Protein AF-A0A4P7UAC8-F1 (afdb_monomer_lite)

Structure (mmCIF, N/CA/C/O backbone):
data_AF-A0A4P7UAC8-F1
#
_entry.id   AF-A0A4P7UAC8-F1
#
loop_
_atom_site.group_PDB
_atom_site.id
_atom_site.type_symbol
_atom_site.label_atom_id
_atom_site.label_alt_id
_atom_site.label_comp_id
_atom_site.label_asym_id
_atom_site.label_entity_id
_atom_site.label_seq_id
_atom_site.pdbx_PDB_ins_code
_atom_site.Cartn_x
_atom_site.Cartn_y
_atom_site.Cartn_z
_atom_site.occupancy
_atom_site.B_iso_or_equiv
_atom_site.auth_seq_id
_atom_site.auth_comp_id
_atom_site.auth_asym_id
_atom_site.auth_atom_id
_atom_site.pdbx_PDB_model_num
ATOM 1 N N . MET A 1 1 ? 14.203 15.095 2.034 1.00 81.62 1 MET A N 1
ATOM 2 C CA . MET A 1 1 ? 14.107 13.708 1.532 1.00 81.62 1 MET A CA 1
ATOM 3 C C . MET A 1 1 ? 13.025 13.736 0.437 1.00 81.62 1 MET A C 1
ATOM 5 O O . MET A 1 1 ? 12.555 14.828 0.140 1.00 81.62 1 MET A O 1
ATOM 9 N N . HIS A 1 2 ? 12.705 12.662 -0.297 1.00 95.62 2 HIS A N 1
ATOM 10 C CA . HIS A 1 2 ? 11.576 12.739 -1.249 1.00 95.62 2 HIS A CA 1
ATOM 11 C C . HIS A 1 2 ? 10.251 12.644 -0.466 1.00 95.62 2 HIS A C 1
ATOM 13 O O . HIS A 1 2 ? 10.168 11.759 0.387 1.00 95.62 2 HIS A O 1
ATOM 19 N N . PRO A 1 3 ? 9.207 13.450 -0.757 1.00 97.12 3 PRO A N 1
ATOM 20 C CA . PRO A 1 3 ? 7.971 13.468 0.040 1.00 97.12 3 PRO A CA 1
ATOM 21 C C . PRO A 1 3 ? 7.283 12.103 0.205 1.00 97.12 3 PRO A C 1
ATOM 23 O O . PRO A 1 3 ? 6.684 11.822 1.235 1.00 97.12 3 PRO A O 1
ATOM 26 N N . VAL A 1 4 ? 7.393 11.217 -0.792 1.00 96.38 4 VAL A N 1
ATOM 27 C CA . VAL A 1 4 ? 6.855 9.842 -0.707 1.00 96.38 4 VAL A CA 1
ATOM 28 C C . VAL A 1 4 ? 7.550 9.015 0.380 1.00 96.38 4 VAL A C 1
ATOM 30 O O . VAL A 1 4 ? 6.891 8.239 1.065 1.00 96.38 4 VAL A O 1
ATOM 33 N N . ASN A 1 5 ? 8.861 9.193 0.556 1.00 96.88 5 ASN A N 1
ATOM 34 C CA . ASN A 1 5 ? 9.620 8.482 1.584 1.00 96.88 5 ASN A CA 1
ATOM 35 C C . ASN A 1 5 ? 9.336 9.076 2.967 1.00 96.88 5 ASN A C 1
ATOM 37 O O . ASN A 1 5 ? 9.157 8.320 3.913 1.00 96.88 5 ASN A O 1
ATOM 41 N N . GLU A 1 6 ? 9.212 10.406 3.058 1.00 97.31 6 GLU A N 1
ATOM 42 C CA . GLU A 1 6 ? 8.856 11.106 4.302 1.00 97.31 6 GLU A CA 1
ATOM 43 C C . GLU A 1 6 ? 7.505 10.604 4.843 1.00 97.31 6 GLU A C 1
ATOM 45 O O . GLU A 1 6 ? 7.420 10.178 5.992 1.00 97.31 6 GLU A O 1
ATOM 50 N N . VAL A 1 7 ? 6.476 10.513 3.990 1.00 96.44 7 VAL A N 1
ATOM 51 C CA . VAL A 1 7 ? 5.165 9.964 4.387 1.00 96.44 7 VAL A CA 1
ATOM 52 C C . VAL A 1 7 ? 5.260 8.495 4.819 1.00 96.44 7 VAL A C 1
ATOM 54 O O . VAL A 1 7 ? 4.637 8.104 5.804 1.00 96.44 7 VAL A O 1
ATOM 57 N N . ALA A 1 8 ? 6.034 7.662 4.115 1.00 95.81 8 ALA A N 1
ATOM 58 C CA . ALA A 1 8 ? 6.197 6.255 4.490 1.00 95.81 8 ALA A CA 1
ATOM 59 C C . ALA A 1 8 ? 6.878 6.094 5.864 1.00 95.81 8 ALA A C 1
ATOM 61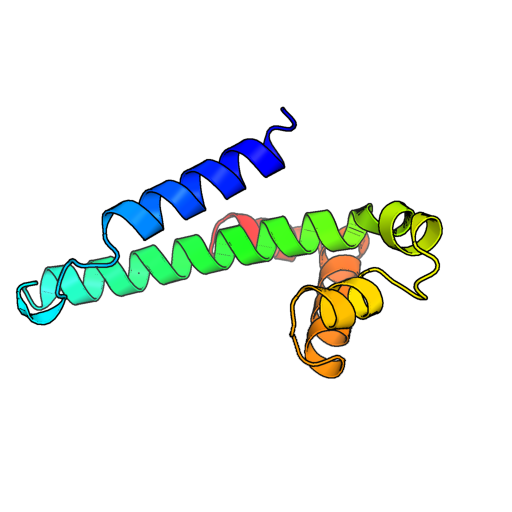 O O . ALA A 1 8 ? 6.472 5.247 6.667 1.00 95.81 8 ALA A O 1
ATOM 62 N N . GLU A 1 9 ? 7.880 6.926 6.154 1.00 96.75 9 GLU A N 1
ATOM 63 C CA . GLU A 1 9 ? 8.552 6.969 7.454 1.00 96.75 9 GLU A CA 1
ATOM 64 C C . GLU A 1 9 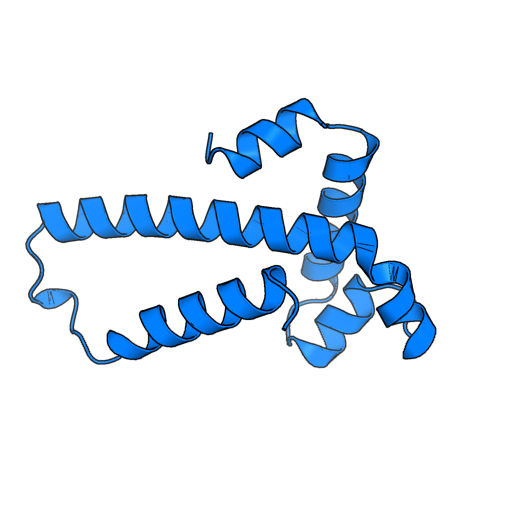? 7.604 7.432 8.570 1.00 96.75 9 GLU A C 1
ATOM 66 O O . GLU A 1 9 ? 7.521 6.776 9.612 1.00 96.75 9 GLU A O 1
ATOM 71 N N . GLU A 1 10 ? 6.832 8.499 8.346 1.00 97.12 10 GLU A N 1
ATOM 72 C CA . GLU A 1 10 ? 5.854 9.024 9.309 1.00 97.12 10 GLU A CA 1
ATOM 73 C C . GLU A 1 10 ? 4.742 8.016 9.634 1.00 97.12 10 GLU A C 1
ATOM 75 O O . GLU A 1 10 ? 4.372 7.843 10.802 1.00 97.12 10 GLU A O 1
ATOM 80 N N . MET A 1 11 ? 4.232 7.307 8.623 1.00 96.00 11 MET A N 1
ATOM 81 C CA . MET A 1 11 ? 3.240 6.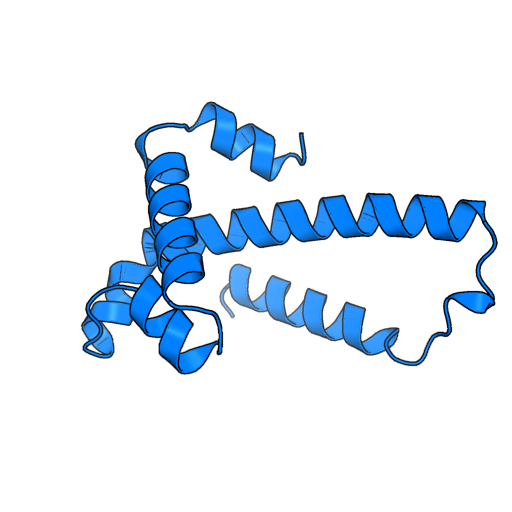245 8.808 1.00 96.00 11 MET A CA 1
ATOM 82 C C . MET A 1 11 ? 3.800 5.096 9.649 1.00 96.00 11 MET A C 1
ATOM 84 O O . MET A 1 11 ? 3.156 4.650 10.601 1.00 96.00 11 MET A O 1
ATOM 88 N N . SER A 1 12 ? 5.015 4.639 9.330 1.00 96.00 12 SER A N 1
ATOM 89 C CA . SER A 1 12 ? 5.701 3.583 10.080 1.00 96.00 12 SER A CA 1
ATOM 90 C C . SER A 1 12 ? 5.935 3.990 11.539 1.00 96.00 12 SER A C 1
ATOM 92 O O . SER A 1 12 ? 5.639 3.221 12.457 1.00 96.00 12 SER A O 1
ATOM 94 N N . ALA A 1 13 ? 6.385 5.226 11.775 1.00 97.44 13 ALA A N 1
ATOM 95 C CA . ALA A 1 13 ? 6.576 5.768 13.118 1.00 97.44 13 ALA A CA 1
ATOM 96 C C . ALA A 1 13 ? 5.255 5.859 13.901 1.00 97.44 13 ALA A C 1
ATOM 98 O O . ALA A 1 13 ? 5.204 5.478 15.073 1.00 97.44 13 ALA A O 1
ATOM 99 N N . SER A 1 14 ? 4.179 6.297 13.246 1.00 96.44 14 SER A N 1
ATOM 100 C CA . SER A 1 14 ? 2.848 6.401 13.853 1.00 96.44 14 SER A CA 1
ATOM 101 C C . SER A 1 14 ? 2.301 5.032 14.258 1.00 96.44 14 SER A C 1
ATOM 103 O O . SER A 1 14 ? 1.890 4.857 15.404 1.00 96.44 14 SER A O 1
ATOM 105 N N . LEU A 1 15 ? 2.374 4.031 13.373 1.00 95.81 15 LEU A N 1
ATOM 106 C CA . LEU A 1 15 ? 1.968 2.656 13.692 1.00 95.81 15 LEU A CA 1
ATOM 107 C C . LEU A 1 15 ? 2.822 2.052 14.812 1.00 95.81 15 LEU A C 1
ATOM 109 O O . LEU A 1 15 ? 2.301 1.394 15.712 1.00 95.81 15 LEU A O 1
ATOM 113 N N . LYS A 1 16 ? 4.131 2.320 14.802 1.00 97.25 16 LYS A N 1
ATOM 114 C CA . LYS A 1 16 ? 5.037 1.873 15.862 1.00 97.25 16 LYS A CA 1
ATOM 115 C C . LYS A 1 16 ? 4.676 2.474 17.222 1.00 97.25 16 LYS A C 1
ATOM 117 O O . LYS A 1 16 ? 4.814 1.792 18.228 1.00 97.25 16 LYS A O 1
ATOM 122 N N . SER A 1 17 ? 4.195 3.716 17.269 1.00 96.81 17 SER A N 1
ATOM 123 C CA . SER A 1 17 ? 3.837 4.379 18.534 1.00 96.81 17 SER A CA 1
ATOM 124 C C . SER A 1 17 ? 2.685 3.706 19.293 1.00 96.81 17 SER A C 1
ATOM 126 O O . SER A 1 17 ? 2.558 3.898 20.500 1.00 96.81 17 SER A O 1
ATOM 128 N N . VAL A 1 18 ? 1.882 2.887 18.605 1.00 96.12 18 VAL A N 1
ATOM 129 C CA . VAL A 1 18 ? 0.725 2.184 19.177 1.00 96.12 18 VAL A CA 1
ATOM 130 C C . VAL A 1 18 ? 0.888 0.660 19.209 1.00 96.12 18 VAL A C 1
ATOM 132 O O . VAL A 1 18 ? -0.069 -0.035 19.537 1.00 96.12 18 VAL A O 1
ATOM 135 N N . CYS A 1 19 ? 2.071 0.111 18.901 1.00 95.50 19 CYS A N 1
ATOM 136 C CA . CYS A 1 19 ? 2.252 -1.341 18.751 1.00 95.50 19 CYS A CA 1
ATOM 137 C C . CYS A 1 19 ? 1.953 -2.152 20.023 1.00 95.50 19 CYS A C 1
ATOM 139 O O . CYS A 1 19 ? 1.532 -3.302 19.926 1.00 95.50 19 CYS A O 1
ATOM 141 N N . ASP A 1 20 ? 2.128 -1.539 21.196 1.00 96.44 20 ASP A N 1
ATOM 142 C CA . ASP A 1 20 ? 1.890 -2.168 22.499 1.00 96.44 20 ASP A CA 1
ATOM 143 C C . ASP A 1 20 ? 0.511 -1.813 23.095 1.00 96.44 20 ASP A C 1
ATOM 145 O O . ASP A 1 20 ? 0.167 -2.241 24.200 1.00 96.44 20 ASP A O 1
ATOM 149 N N . VAL A 1 21 ? -0.305 -1.027 22.382 1.00 96.56 21 VAL A N 1
ATOM 150 C CA . VAL A 1 21 ? -1.657 -0.661 22.824 1.00 96.56 21 VAL A CA 1
ATOM 151 C C . VAL A 1 21 ? -2.596 -1.842 22.592 1.00 96.56 21 VAL A C 1
ATOM 153 O O . VAL A 1 21 ? -2.765 -2.307 21.470 1.00 96.56 21 VAL A O 1
ATOM 156 N N . ASN A 1 22 ? -3.250 -2.324 23.653 1.00 95.62 22 ASN A N 1
ATOM 157 C CA . ASN A 1 22 ? -4.158 -3.469 23.573 1.00 95.62 22 ASN A CA 1
ATOM 158 C C . ASN A 1 22 ? -5.573 -3.040 23.117 1.00 95.62 22 ASN A C 1
ATOM 160 O O . ASN A 1 22 ? -6.280 -2.390 23.897 1.00 95.62 22 ASN A O 1
ATOM 164 N N . PRO A 1 23 ? -6.057 -3.474 21.931 1.00 95.94 23 PRO A N 1
ATOM 165 C CA . PRO A 1 23 ? -7.383 -3.105 21.424 1.00 95.94 23 PRO A CA 1
ATOM 166 C C . PRO A 1 23 ? -8.553 -3.609 22.284 1.00 95.94 23 PRO A C 1
ATOM 168 O O . PRO A 1 23 ? -9.684 -3.164 22.112 1.00 95.94 23 PRO A O 1
ATOM 171 N N . THR A 1 24 ? -8.322 -4.529 23.229 1.00 97.12 24 THR A N 1
ATOM 172 C CA . THR A 1 24 ? -9.361 -5.046 24.140 1.00 97.12 24 THR A CA 1
ATOM 173 C C . THR A 1 24 ? -10.004 -3.931 24.963 1.00 97.12 24 THR A C 1
ATOM 175 O O . THR A 1 24 ? -11.209 -3.992 25.208 1.00 97.12 24 THR A O 1
ATOM 178 N N . PHE A 1 25 ? -9.229 -2.904 25.327 1.00 96.56 25 PHE A N 1
ATOM 179 C CA . PHE A 1 25 ? -9.693 -1.768 26.128 1.00 96.56 25 PHE A CA 1
ATOM 180 C C . PHE A 1 25 ? -10.486 -0.724 25.336 1.00 96.56 25 PHE A C 1
ATOM 182 O O . PHE A 1 25 ? -11.084 0.158 25.944 1.00 96.56 25 PHE A O 1
ATOM 189 N N . MET A 1 26 ? -10.527 -0.826 24.006 1.00 97.69 26 MET A N 1
ATOM 190 C CA . MET A 1 26 ? -11.384 0.026 23.187 1.00 97.69 26 MET A CA 1
ATOM 191 C C . MET A 1 26 ? -12.852 -0.374 23.365 1.00 97.69 26 MET A C 1
ATOM 193 O O . MET A 1 26 ? -13.198 -1.565 23.400 1.00 97.69 26 MET A O 1
ATOM 197 N N . SER A 1 27 ? -13.735 0.617 23.405 1.00 98.25 27 SER A N 1
ATOM 198 C CA . SER A 1 27 ? -15.174 0.411 23.255 1.00 98.25 27 SER A CA 1
ATOM 199 C C . SER A 1 27 ? -15.510 -0.194 21.884 1.00 98.25 27 SER A C 1
ATOM 201 O O . SER A 1 27 ? -14.699 -0.202 20.954 1.00 98.25 27 SER A O 1
ATOM 203 N N . THR A 1 28 ? -16.721 -0.737 21.746 1.00 98.31 28 THR A N 1
ATOM 204 C CA . THR A 1 28 ? -17.194 -1.301 20.471 1.00 98.31 28 THR A CA 1
ATOM 205 C C . THR A 1 28 ? -17.199 -0.256 19.352 1.00 98.31 28 THR A C 1
ATOM 207 O O . THR A 1 28 ? -16.767 -0.560 18.240 1.00 98.31 28 THR A O 1
ATOM 210 N N . ASP A 1 29 ? -17.611 0.976 19.654 1.00 98.31 29 ASP A N 1
ATOM 211 C CA . ASP A 1 29 ? -17.689 2.059 18.668 1.00 98.31 29 ASP A CA 1
ATOM 212 C C . ASP A 1 29 ? -16.295 2.523 18.226 1.00 98.31 29 ASP A C 1
ATOM 214 O O . ASP A 1 29 ? -16.053 2.729 17.035 1.00 98.31 29 ASP A O 1
ATOM 218 N N . GLU A 1 30 ? -15.336 2.599 19.156 1.00 98.19 30 GLU A N 1
ATOM 219 C CA . GLU A 1 30 ? -13.937 2.901 18.830 1.00 98.19 30 GLU A CA 1
ATOM 220 C C . GLU A 1 30 ? -13.322 1.821 17.936 1.00 98.19 30 GLU A C 1
ATOM 222 O O . GLU A 1 30 ? -12.616 2.149 16.985 1.00 98.19 30 GLU A O 1
ATOM 227 N N . LYS A 1 31 ? -13.607 0.536 18.194 1.00 98.38 31 LYS A N 1
ATOM 228 C CA . LYS A 1 31 ? -13.130 -0.571 17.345 1.00 98.38 31 LYS A CA 1
ATOM 229 C C . LYS A 1 31 ? -13.680 -0.459 15.928 1.00 98.38 31 LYS A C 1
ATOM 231 O O . LYS A 1 31 ? -12.921 -0.589 14.971 1.00 98.38 31 LYS A O 1
ATOM 236 N N . ALA A 1 32 ? -14.982 -0.209 15.790 1.00 98.44 32 ALA A N 1
ATOM 237 C CA . ALA A 1 32 ? -15.618 -0.056 14.485 1.00 98.44 32 ALA A CA 1
ATOM 238 C C . ALA A 1 32 ? -15.023 1.131 13.710 1.00 98.44 32 ALA A C 1
ATOM 240 O O . ALA A 1 32 ? -14.639 0.982 12.550 1.00 98.44 32 ALA A O 1
ATOM 241 N N . SER A 1 33 ? -14.876 2.279 14.374 1.00 98.19 33 SER A N 1
ATOM 242 C CA . SER A 1 33 ? -14.270 3.478 13.788 1.00 98.19 33 SER A CA 1
ATOM 243 C C . SER A 1 33 ? -12.814 3.250 13.367 1.00 98.19 33 SER A C 1
ATOM 245 O O . SER A 1 33 ? -12.419 3.613 12.256 1.00 98.19 33 SER A O 1
ATOM 247 N N . ALA A 1 34 ? -12.023 2.586 14.215 1.00 97.12 34 ALA A N 1
ATOM 248 C CA . ALA A 1 34 ? -10.631 2.272 13.919 1.00 97.12 34 ALA A CA 1
ATOM 249 C C . ALA A 1 34 ? -10.496 1.347 12.705 1.00 97.12 34 ALA A C 1
ATOM 251 O O . ALA A 1 34 ? -9.677 1.623 11.837 1.00 97.12 34 ALA A O 1
ATOM 252 N N . LEU A 1 35 ? -11.317 0.296 12.595 1.00 97.56 35 LEU A N 1
ATOM 253 C CA . LEU A 1 35 ? -11.278 -0.617 11.447 1.00 97.56 35 LEU A CA 1
ATOM 254 C C . LEU A 1 35 ? -11.578 0.100 10.126 1.00 97.56 35 LEU A C 1
ATOM 256 O O . LEU A 1 35 ? -10.855 -0.093 9.152 1.00 97.56 35 LEU A O 1
ATOM 260 N N . LEU A 1 36 ? -12.606 0.951 10.093 1.00 96.56 36 LEU A N 1
ATOM 261 C CA . LEU A 1 36 ? -12.946 1.715 8.888 1.00 96.56 36 LEU A CA 1
ATOM 262 C C . LEU A 1 36 ? -11.837 2.706 8.516 1.00 96.56 36 LEU A C 1
ATOM 264 O O . LEU A 1 36 ? -11.451 2.790 7.352 1.00 96.56 36 LEU A O 1
ATOM 268 N N . SER A 1 37 ? -11.285 3.401 9.511 1.00 95.06 37 SER A N 1
ATOM 269 C CA . SER A 1 37 ? -10.198 4.362 9.300 1.00 95.06 37 SER A CA 1
ATOM 270 C C . SER A 1 37 ? -8.919 3.676 8.806 1.00 95.06 37 SER A C 1
ATOM 272 O O . SER A 1 37 ? -8.245 4.183 7.913 1.00 95.06 37 SER A O 1
ATOM 274 N N . LEU A 1 38 ? -8.587 2.501 9.352 1.00 95.25 38 LEU A N 1
ATOM 275 C CA . LEU A 1 38 ? -7.428 1.719 8.921 1.00 95.25 38 LEU A CA 1
ATOM 276 C C . LEU A 1 38 ? -7.592 1.214 7.484 1.00 95.25 38 LEU A C 1
ATOM 278 O O . LEU A 1 38 ? -6.650 1.337 6.709 1.00 95.25 38 LEU A O 1
AT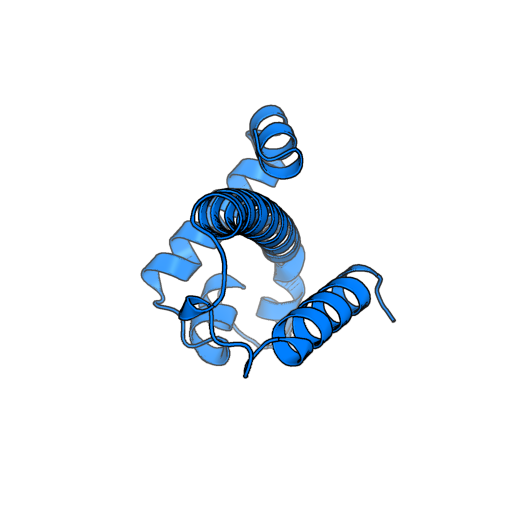OM 282 N N . LEU A 1 39 ? -8.780 0.745 7.090 1.00 94.31 39 LEU A N 1
ATOM 283 C CA . LEU A 1 39 ? -9.053 0.334 5.705 1.00 94.31 39 LEU A CA 1
ATOM 284 C C . LEU A 1 39 ? -8.903 1.493 4.703 1.00 94.31 39 LEU A C 1
ATOM 286 O O . LEU A 1 39 ? -8.402 1.301 3.590 1.00 94.31 39 LEU A O 1
ATOM 290 N N . GLU A 1 40 ? -9.304 2.706 5.087 1.00 91.50 40 GLU A N 1
ATOM 291 C CA . GLU A 1 40 ? -9.104 3.908 4.269 1.00 91.50 40 GLU A CA 1
ATOM 292 C C . GLU A 1 40 ? -7.609 4.227 4.101 1.00 91.50 40 GLU A C 1
ATOM 294 O O . GLU A 1 40 ? -7.146 4.501 2.989 1.00 91.50 40 GLU A O 1
ATOM 299 N N . VAL A 1 41 ? -6.834 4.142 5.188 1.00 93.00 41 VAL A N 1
ATOM 300 C CA . VAL A 1 41 ? -5.375 4.330 5.157 1.00 93.00 41 VAL A CA 1
ATOM 301 C C . VAL A 1 41 ? -4.704 3.260 4.296 1.00 93.00 41 VAL A C 1
ATOM 303 O O . VAL A 1 41 ? -3.917 3.609 3.419 1.00 93.00 41 VAL A O 1
ATOM 306 N N . GLU A 1 42 ? -5.052 1.984 4.472 1.00 93.19 42 GLU A N 1
ATOM 307 C CA . GLU A 1 42 ? -4.536 0.870 3.665 1.00 93.19 42 GLU A CA 1
ATOM 308 C C . GLU A 1 42 ? -4.798 1.081 2.171 1.00 93.19 42 GLU A C 1
ATOM 310 O O . GLU A 1 42 ? -3.897 0.890 1.352 1.00 93.19 42 GLU A O 1
ATOM 315 N N . SER A 1 43 ? -5.999 1.543 1.812 1.00 91.44 43 SER A N 1
ATOM 316 C CA . SER A 1 43 ? -6.369 1.834 0.421 1.00 91.44 43 SER A CA 1
ATOM 317 C C . SER A 1 43 ? -5.506 2.948 -0.178 1.00 91.44 43 SER A C 1
ATOM 319 O O . SER A 1 43 ? -4.983 2.807 -1.287 1.00 91.44 43 SER A O 1
ATOM 321 N N . ARG A 1 44 ? -5.275 4.031 0.575 1.00 92.19 44 ARG A N 1
ATOM 322 C CA . ARG A 1 44 ? -4.392 5.134 0.157 1.00 92.19 44 ARG A CA 1
ATOM 323 C C . ARG A 1 44 ? -2.934 4.700 0.044 1.00 92.19 44 ARG A C 1
ATOM 325 O O . ARG A 1 44 ? -2.253 5.078 -0.909 1.00 92.19 44 ARG A O 1
ATOM 332 N N . THR A 1 45 ? -2.448 3.885 0.978 1.00 94.31 45 THR A N 1
ATOM 333 C CA . THR A 1 45 ? -1.097 3.312 0.914 1.00 94.31 45 THR A CA 1
ATOM 334 C C . THR A 1 45 ? -0.945 2.395 -0.295 1.00 94.31 45 THR A C 1
ATOM 336 O O . THR A 1 45 ? 0.073 2.457 -0.986 1.00 94.31 45 THR A O 1
ATOM 339 N N . ALA A 1 46 ? -1.955 1.573 -0.588 1.00 93.31 46 ALA A N 1
ATOM 340 C CA . ALA A 1 46 ? -1.964 0.715 -1.762 1.00 93.31 46 ALA A CA 1
ATOM 341 C C . ALA A 1 46 ? -1.926 1.537 -3.058 1.00 93.31 46 ALA A C 1
ATOM 343 O O . ALA A 1 46 ? -1.107 1.231 -3.922 1.00 93.31 46 ALA A O 1
ATOM 344 N N . GLU A 1 47 ? -2.726 2.604 -3.180 1.00 94.75 47 GLU A N 1
ATOM 345 C CA . GLU A 1 47 ? -2.682 3.515 -4.336 1.00 94.75 47 GLU A CA 1
ATOM 346 C C . GLU A 1 47 ? -1.299 4.133 -4.530 1.00 94.75 47 GLU A C 1
ATOM 348 O O . GLU A 1 47 ? -0.748 4.081 -5.633 1.00 94.75 47 GLU A O 1
ATOM 353 N N . LEU A 1 48 ? -0.711 4.678 -3.461 1.00 95.56 48 LEU A N 1
ATOM 354 C CA . LEU A 1 48 ? 0.613 5.285 -3.527 1.00 95.56 48 LEU A CA 1
ATOM 355 C C . LEU A 1 48 ? 1.662 4.257 -3.963 1.00 95.56 48 LEU A C 1
ATOM 357 O O . LEU A 1 48 ? 2.475 4.545 -4.842 1.00 95.56 48 LEU A O 1
ATOM 361 N N . ARG A 1 49 ? 1.602 3.040 -3.408 1.00 96.12 49 ARG A N 1
ATOM 362 C CA . ARG A 1 49 ? 2.468 1.923 -3.803 1.00 96.12 49 ARG A CA 1
ATOM 363 C C . ARG A 1 49 ? 2.298 1.575 -5.281 1.00 96.12 49 ARG A C 1
ATOM 365 O O . ARG A 1 49 ? 3.306 1.413 -5.960 1.00 96.12 49 ARG A O 1
ATOM 372 N N . MET A 1 50 ? 1.068 1.502 -5.797 1.00 96.88 50 MET A N 1
ATOM 373 C CA . MET A 1 50 ? 0.819 1.240 -7.222 1.00 96.88 50 MET A CA 1
ATOM 374 C C . MET A 1 50 ? 1.444 2.322 -8.107 1.00 96.88 50 MET A C 1
ATOM 376 O O . MET A 1 50 ? 2.134 1.998 -9.069 1.00 96.88 50 MET A O 1
ATOM 380 N N . ARG A 1 51 ? 1.289 3.602 -7.754 1.00 96.25 51 ARG A N 1
ATOM 381 C CA . ARG A 1 51 ? 1.925 4.708 -8.489 1.00 96.25 51 ARG A CA 1
ATOM 382 C C . ARG A 1 51 ? 3.445 4.598 -8.522 1.00 96.25 51 ARG A C 1
ATOM 384 O O . ARG A 1 51 ? 4.050 4.786 -9.571 1.00 96.25 51 ARG A O 1
ATOM 391 N N . VAL A 1 52 ? 4.057 4.288 -7.379 1.00 97.50 52 VAL A N 1
ATOM 392 C CA . VAL A 1 52 ? 5.510 4.090 -7.299 1.00 97.50 52 VAL A CA 1
ATOM 393 C C . VAL A 1 52 ? 5.925 2.893 -8.151 1.00 97.50 52 VAL A C 1
ATOM 395 O O . VAL A 1 52 ? 6.870 3.004 -8.922 1.00 97.50 52 VAL A O 1
ATOM 398 N N . MET A 1 53 ? 5.195 1.777 -8.087 1.00 98.00 53 MET A N 1
ATOM 399 C CA . MET A 1 53 ? 5.476 0.599 -8.912 1.00 98.00 53 MET A CA 1
ATOM 400 C C . MET A 1 53 ? 5.403 0.902 -10.412 1.00 98.00 53 MET A C 1
ATOM 402 O O . MET A 1 53 ? 6.284 0.466 -11.147 1.00 98.00 53 MET A O 1
ATOM 406 N N . ALA A 1 54 ? 4.406 1.664 -10.868 1.00 97.62 54 ALA A N 1
ATOM 407 C CA . ALA A 1 54 ? 4.285 2.047 -12.277 1.00 97.62 54 ALA A CA 1
ATOM 408 C C . ALA A 1 54 ? 5.482 2.885 -12.771 1.00 97.62 54 ALA A C 1
ATOM 410 O O . ALA A 1 54 ? 5.851 2.795 -13.940 1.00 97.62 54 ALA A O 1
ATOM 411 N N . ALA A 1 55 ? 6.115 3.655 -11.879 1.00 97.75 55 ALA A N 1
ATOM 412 C CA . ALA A 1 55 ? 7.244 4.527 -12.196 1.00 97.75 55 ALA A CA 1
ATOM 413 C C . ALA A 1 55 ? 8.634 3.913 -11.920 1.00 97.75 55 ALA A C 1
ATOM 415 O O . ALA A 1 55 ? 9.630 4.491 -12.337 1.00 97.75 55 ALA A O 1
ATOM 416 N N . ALA A 1 56 ? 8.726 2.761 -11.248 1.00 98.12 56 ALA A N 1
ATOM 417 C CA . ALA A 1 56 ? 9.984 2.199 -10.731 1.00 98.12 56 ALA A CA 1
ATOM 418 C C . ALA A 1 56 ? 10.651 1.166 -11.665 1.00 98.12 56 ALA A C 1
ATOM 420 O O . ALA A 1 56 ? 11.260 0.189 -11.217 1.00 98.12 56 ALA A O 1
ATOM 421 N N . GLY A 1 57 ? 10.501 1.337 -12.982 1.00 97.44 57 GLY A N 1
ATOM 422 C CA . GLY A 1 57 ? 11.175 0.482 -13.968 1.00 97.44 57 GLY A CA 1
ATOM 423 C C . GLY A 1 57 ? 12.701 0.622 -13.925 1.00 97.44 57 GLY A C 1
ATOM 424 O O . GLY A 1 57 ? 13.417 -0.365 -14.079 1.00 97.44 57 GLY A O 1
ATOM 425 N N . ASP A 1 58 ? 13.177 1.828 -13.631 1.00 98.38 58 ASP A N 1
ATOM 426 C CA . ASP A 1 58 ? 14.585 2.189 -13.462 1.00 98.38 58 ASP A CA 1
ATOM 427 C C . ASP A 1 58 ? 15.254 1.469 -12.281 1.00 98.38 58 ASP A C 1
ATOM 429 O O . ASP A 1 58 ? 16.396 1.033 -12.399 1.00 98.38 58 ASP A O 1
ATOM 433 N N . VAL A 1 59 ? 14.541 1.267 -11.169 1.00 98.31 59 VAL A N 1
ATOM 434 C CA . VAL A 1 59 ? 15.030 0.479 -10.023 1.00 98.31 59 VAL A CA 1
ATOM 435 C C . VAL A 1 59 ? 15.286 -0.969 -10.439 1.00 98.31 59 VAL A C 1
ATOM 437 O O . VAL A 1 59 ? 16.326 -1.545 -10.120 1.00 98.31 59 VAL A O 1
ATOM 440 N N . ALA A 1 60 ? 14.348 -1.564 -11.181 1.00 97.75 60 ALA A N 1
ATOM 441 C CA . ALA A 1 60 ? 14.507 -2.929 -11.662 1.00 97.75 60 ALA A CA 1
ATOM 442 C C . ALA A 1 60 ? 15.682 -3.050 -12.641 1.00 97.75 60 ALA A C 1
ATOM 444 O O . ALA A 1 60 ? 16.472 -3.984 -12.516 1.00 97.75 60 ALA A O 1
ATOM 445 N N . GLU A 1 61 ? 15.821 -2.102 -13.569 1.00 98.12 61 GLU A N 1
ATOM 446 C CA . GLU A 1 61 ? 16.945 -2.046 -14.507 1.00 98.12 61 GLU A CA 1
ATOM 447 C C . GLU A 1 61 ? 18.285 -1.881 -13.776 1.00 98.12 61 GLU A C 1
ATOM 449 O O . GLU A 1 61 ? 19.213 -2.655 -14.014 1.00 98.12 61 GLU A O 1
ATOM 454 N N . GLY A 1 62 ? 18.362 -0.933 -12.838 1.00 98.44 62 GLY A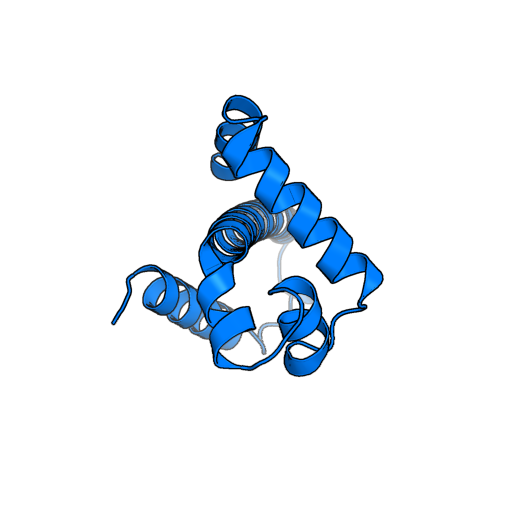 N 1
ATOM 455 C CA . GLY A 1 62 ? 19.570 -0.624 -12.075 1.00 98.44 62 GLY A CA 1
ATOM 456 C C . GLY A 1 62 ? 20.074 -1.785 -11.217 1.00 98.44 62 GLY A C 1
ATOM 457 O O . GLY A 1 62 ? 21.281 -1.930 -11.034 1.00 98.44 62 GLY A O 1
ATOM 458 N N . GLU A 1 63 ? 19.175 -2.647 -10.741 1.00 97.81 63 GLU A N 1
ATOM 459 C CA . GLU A 1 63 ? 19.524 -3.829 -9.944 1.00 97.81 63 GLU A CA 1
ATOM 460 C C . GLU A 1 63 ? 19.490 -5.155 -10.728 1.00 97.81 63 GLU A C 1
ATOM 462 O O . GLU A 1 63 ? 19.693 -6.226 -10.154 1.00 97.81 63 GLU A O 1
ATOM 467 N N . GLY A 1 64 ? 19.253 -5.121 -12.043 1.00 97.62 64 GLY A N 1
ATOM 468 C CA . GLY A 1 64 ? 19.278 -6.316 -12.895 1.00 97.62 64 GLY A CA 1
ATOM 469 C C . GLY A 1 64 ? 18.080 -7.261 -12.720 1.00 97.62 64 GLY A C 1
ATOM 470 O O . GLY A 1 64 ? 18.177 -8.458 -13.004 1.00 97.62 64 GLY A O 1
ATOM 471 N N . PHE A 1 65 ? 16.936 -6.749 -12.269 1.00 98.19 65 PHE A N 1
ATOM 472 C CA . PHE A 1 65 ? 15.682 -7.495 -12.180 1.00 98.19 65 PHE A CA 1
ATOM 473 C C . PHE A 1 65 ? 14.836 -7.316 -13.442 1.00 98.19 65 PHE A C 1
ATOM 475 O O . PHE A 1 65 ? 14.805 -6.263 -14.066 1.00 98.19 65 PHE A O 1
ATOM 482 N N . ARG A 1 66 ? 14.048 -8.342 -13.787 1.00 97.12 66 ARG A N 1
ATOM 483 C CA . ARG A 1 66 ? 13.143 -8.295 -14.950 1.00 97.12 66 ARG A CA 1
ATOM 484 C C . ARG A 1 66 ? 12.087 -7.183 -14.854 1.00 97.12 66 ARG A C 1
ATOM 486 O O . ARG A 1 66 ? 11.571 -6.737 -15.871 1.00 97.12 66 ARG A O 1
ATOM 493 N N . SER A 1 67 ? 11.671 -6.844 -13.639 1.00 98.19 67 SER A N 1
ATOM 494 C CA . SER A 1 67 ? 10.609 -5.877 -13.346 1.00 98.19 67 SER A CA 1
ATOM 495 C C . SER A 1 67 ? 10.639 -5.492 -11.869 1.00 98.19 67 SER A C 1
ATOM 497 O O . SER A 1 67 ? 11.162 -6.249 -11.039 1.00 98.19 67 SER A O 1
ATOM 499 N N . ILE A 1 68 ? 9.976 -4.391 -11.514 1.00 98.44 68 ILE A N 1
ATOM 500 C CA . ILE A 1 68 ? 9.821 -4.011 -10.106 1.00 98.44 68 ILE A CA 1
ATOM 501 C C . ILE A 1 68 ? 9.044 -5.069 -9.307 1.00 98.44 68 ILE A C 1
ATOM 503 O O . ILE A 1 68 ? 9.333 -5.295 -8.139 1.00 98.44 68 ILE A O 1
ATOM 507 N N . ALA A 1 69 ? 8.127 -5.815 -9.938 1.00 98.06 69 ALA A N 1
ATOM 508 C CA . ALA A 1 69 ? 7.433 -6.934 -9.298 1.00 98.06 69 ALA A CA 1
ATOM 509 C C . ALA A 1 69 ? 8.402 -8.037 -8.853 1.00 98.06 69 ALA A C 1
ATOM 511 O O . ALA A 1 69 ? 8.296 -8.565 -7.746 1.00 98.06 69 ALA A O 1
ATOM 512 N N . THR A 1 70 ? 9.364 -8.397 -9.710 1.00 98.00 70 THR A N 1
ATOM 513 C CA . THR A 1 70 ? 10.382 -9.399 -9.362 1.00 98.00 70 THR A CA 1
ATOM 514 C C . THR A 1 70 ? 11.355 -8.891 -8.304 1.00 98.00 70 THR A C 1
ATOM 516 O O . THR A 1 70 ? 11.765 -9.682 -7.456 1.00 98.00 70 THR A O 1
ATOM 519 N N . TRP A 1 71 ? 11.669 -7.593 -8.321 1.00 98.06 71 TRP A N 1
ATOM 520 C CA . TRP A 1 71 ? 12.475 -6.936 -7.292 1.00 98.06 71 TRP A CA 1
ATOM 521 C C . TRP A 1 71 ? 11.759 -6.947 -5.931 1.00 98.06 71 TRP A C 1
ATOM 523 O O . TRP A 1 71 ? 12.323 -7.409 -4.941 1.00 98.06 71 TRP A O 1
ATOM 533 N N . LEU A 1 72 ? 10.477 -6.562 -5.892 1.00 97.19 72 LEU A N 1
ATOM 534 C CA . LEU A 1 72 ? 9.649 -6.575 -4.680 1.00 97.19 72 LEU A CA 1
ATOM 535 C C . LEU A 1 72 ? 9.446 -7.985 -4.124 1.00 97.19 72 LEU A C 1
ATOM 537 O O . LEU A 1 72 ? 9.499 -8.179 -2.916 1.00 97.19 72 LEU A O 1
ATOM 541 N N . ALA A 1 73 ? 9.241 -8.988 -4.978 1.00 97.44 73 ALA A N 1
ATOM 542 C CA . ALA A 1 73 ? 9.113 -10.368 -4.516 1.00 97.44 73 ALA A CA 1
ATOM 543 C C . ALA A 1 73 ? 10.418 -10.920 -3.917 1.00 97.44 73 ALA A C 1
ATOM 545 O O . ALA A 1 73 ? 10.371 -11.810 -3.069 1.00 97.44 73 ALA A O 1
ATOM 546 N N . HIS A 1 74 ? 11.576 -10.419 -4.359 1.00 96.75 74 HIS A N 1
ATOM 547 C CA . HIS A 1 74 ? 12.871 -10.793 -3.794 1.00 96.75 74 HIS A CA 1
ATOM 548 C C . HIS A 1 74 ? 13.126 -10.100 -2.449 1.00 96.75 74 HIS A C 1
ATOM 550 O O . HIS A 1 74 ? 13.432 -10.781 -1.474 1.00 96.75 74 HIS A O 1
ATOM 556 N N . HIS A 1 75 ? 12.950 -8.776 -2.388 1.00 96.94 75 HIS A N 1
ATOM 557 C CA . HIS A 1 75 ? 13.312 -7.958 -1.224 1.00 96.94 75 HIS A CA 1
ATOM 558 C C . HIS A 1 75 ? 12.204 -7.822 -0.172 1.00 96.94 75 HIS A C 1
ATOM 560 O O . HIS A 1 75 ? 12.481 -7.758 1.019 1.00 96.94 75 HIS A O 1
ATOM 566 N N . GLY A 1 76 ? 10.941 -7.771 -0.593 1.00 92.62 76 GLY A N 1
ATOM 567 C CA . GLY A 1 76 ? 9.788 -7.521 0.276 1.00 92.62 76 GLY A CA 1
ATOM 568 C C . GLY A 1 76 ? 9.132 -8.779 0.842 1.00 92.62 76 GLY A C 1
ATOM 569 O O . GLY A 1 76 ? 8.090 -8.677 1.480 1.00 92.62 76 GLY A O 1
ATOM 570 N N . HIS A 1 77 ? 9.688 -9.965 0.576 1.00 90.56 77 HIS A N 1
ATOM 571 C CA . HIS A 1 77 ? 9.139 -11.258 1.011 1.00 90.56 77 HIS A CA 1
ATOM 572 C C . HIS A 1 77 ? 7.660 -11.492 0.638 1.00 90.56 77 HIS A C 1
ATOM 574 O O . HIS A 1 77 ? 6.951 -12.250 1.299 1.00 90.56 77 HIS A O 1
ATOM 580 N N . VAL A 1 78 ? 7.191 -10.883 -0.455 1.00 94.44 78 VAL A N 1
ATOM 581 C CA . VAL A 1 78 ? 5.845 -11.102 -1.002 1.00 94.44 78 VAL A CA 1
ATOM 582 C C . VAL A 1 78 ? 5.848 -12.214 -2.050 1.00 94.44 78 VAL A C 1
ATOM 584 O O . VAL A 1 78 ? 6.856 -12.484 -2.711 1.00 94.44 78 VAL A O 1
ATOM 587 N N . ARG A 1 79 ? 4.704 -12.879 -2.249 1.00 96.94 79 ARG A N 1
ATOM 588 C CA . ARG A 1 79 ? 4.601 -13.925 -3.276 1.00 96.94 79 ARG A CA 1
ATOM 589 C C . ARG A 1 79 ? 4.771 -13.305 -4.663 1.00 96.94 79 ARG A C 1
ATOM 591 O O . ARG A 1 79 ? 4.154 -12.295 -4.987 1.00 96.94 79 ARG A O 1
ATOM 598 N N . ARG A 1 80 ? 5.543 -13.971 -5.529 1.00 95.69 80 ARG A N 1
ATOM 599 C CA . ARG A 1 80 ? 5.782 -13.521 -6.917 1.00 95.69 80 ARG A CA 1
ATOM 600 C C . ARG A 1 80 ? 4.491 -13.291 -7.706 1.00 95.69 80 ARG A C 1
ATOM 602 O O . ARG A 1 80 ? 4.428 -12.360 -8.499 1.00 95.69 80 ARG A O 1
ATOM 609 N N . ALA A 1 81 ? 3.485 -14.145 -7.503 1.00 97.50 81 ALA A N 1
ATOM 610 C CA . ALA A 1 81 ? 2.194 -14.021 -8.175 1.00 97.50 81 ALA A CA 1
ATOM 611 C C . ALA A 1 81 ? 1.456 -12.738 -7.761 1.00 97.50 81 ALA A C 1
ATOM 613 O O . ALA A 1 81 ? 0.943 -12.042 -8.634 1.00 97.50 81 ALA A O 1
ATOM 614 N N . ASP A 1 82 ? 1.483 -12.401 -6.469 1.00 97.38 82 ASP A N 1
ATOM 615 C CA . ASP A 1 82 ? 0.853 -11.190 -5.934 1.00 97.38 82 ASP A CA 1
ATOM 616 C C . ASP A 1 82 ? 1.579 -9.944 -6.449 1.00 97.38 82 ASP A C 1
ATOM 618 O O . ASP A 1 82 ? 0.949 -9.069 -7.028 1.00 97.38 82 ASP A O 1
ATOM 622 N N . ALA A 1 83 ? 2.915 -9.908 -6.373 1.00 97.56 83 ALA A N 1
ATOM 623 C CA . ALA A 1 83 ? 3.699 -8.780 -6.887 1.00 97.56 83 ALA A CA 1
ATOM 624 C C . ALA A 1 83 ? 3.490 -8.550 -8.397 1.00 97.56 83 ALA A C 1
ATOM 626 O O . ALA A 1 83 ? 3.458 -7.414 -8.867 1.00 97.56 83 ALA A O 1
ATOM 627 N N . ALA A 1 84 ? 3.335 -9.627 -9.174 1.00 97.75 84 ALA A N 1
ATOM 628 C CA . ALA A 1 84 ? 3.033 -9.531 -10.599 1.00 97.75 84 ALA A CA 1
ATOM 629 C C . ALA A 1 84 ? 1.591 -9.069 -10.870 1.00 97.75 84 ALA A C 1
ATOM 631 O O . ALA A 1 84 ? 1.346 -8.416 -11.882 1.00 97.75 84 ALA A O 1
ATOM 632 N N . ALA A 1 85 ? 0.624 -9.437 -10.026 1.00 97.81 85 ALA A N 1
ATOM 633 C CA . ALA A 1 85 ? -0.742 -8.923 -10.116 1.00 97.81 85 ALA A CA 1
ATOM 634 C C . ALA A 1 85 ? -0.783 -7.426 -9.776 1.00 97.81 85 ALA A C 1
ATOM 636 O O . ALA A 1 85 ? -1.340 -6.649 -10.550 1.00 97.81 85 ALA A O 1
ATOM 637 N N . ASP A 1 86 ? -0.095 -7.032 -8.705 1.00 97.25 86 ASP A N 1
ATOM 638 C CA . ASP A 1 86 ? 0.078 -5.645 -8.277 1.00 97.25 86 ASP A CA 1
ATOM 639 C C . ASP A 1 86 ? 0.689 -4.785 -9.392 1.00 97.25 86 ASP A C 1
ATOM 641 O O . ASP A 1 86 ? 0.143 -3.741 -9.728 1.00 97.25 86 ASP A O 1
ATOM 645 N N . LEU A 1 87 ? 1.767 -5.234 -10.049 1.00 98.19 87 LEU A N 1
ATOM 646 C CA . LEU A 1 87 ? 2.369 -4.462 -11.145 1.00 98.19 87 LEU A CA 1
ATOM 647 C C . LEU A 1 87 ? 1.432 -4.301 -12.348 1.00 98.19 87 LEU A C 1
ATOM 649 O O . LEU A 1 87 ? 1.355 -3.218 -12.920 1.00 98.19 87 LEU A O 1
ATOM 653 N N . ARG A 1 88 ? 0.671 -5.340 -12.715 1.00 97.75 88 ARG A N 1
ATOM 654 C CA . ARG A 1 88 ? -0.327 -5.212 -13.792 1.00 97.75 88 ARG A CA 1
ATOM 655 C C . ARG A 1 88 ? -1.421 -4.214 -13.426 1.00 97.75 88 ARG A C 1
ATOM 657 O O . ARG A 1 88 ? -1.848 -3.447 -14.284 1.00 97.75 88 ARG A O 1
ATOM 664 N N . LEU A 1 89 ? -1.871 -4.226 -12.171 1.00 96.62 89 LEU A N 1
ATOM 665 C CA . LEU A 1 89 ? -2.848 -3.261 -11.683 1.00 96.62 89 LEU A CA 1
ATOM 666 C C . LEU A 1 89 ? -2.271 -1.842 -11.710 1.00 96.62 89 LEU A C 1
ATOM 668 O O . LEU A 1 89 ? -2.922 -0.946 -12.236 1.00 96.62 89 LEU A O 1
ATOM 672 N N . ALA A 1 90 ? -1.050 -1.651 -11.212 1.00 97.62 90 ALA A N 1
ATOM 673 C CA . ALA A 1 90 ? -0.346 -0.374 -11.236 1.00 97.62 90 ALA A CA 1
ATOM 674 C C . ALA A 1 90 ? -0.267 0.214 -12.650 1.00 97.62 90 ALA A C 1
ATOM 676 O O . ALA A 1 90 ? -0.685 1.347 -12.879 1.00 97.62 90 ALA A O 1
ATOM 677 N N . GLU A 1 91 ? 0.186 -0.584 -13.615 1.00 97.31 91 GLU A N 1
ATOM 678 C CA . GLU A 1 91 ? 0.280 -0.179 -15.016 1.00 97.31 91 GLU A CA 1
ATOM 679 C C . GLU A 1 91 ? -1.084 0.140 -15.653 1.00 97.31 91 GLU A C 1
ATOM 681 O O . GLU A 1 91 ? -1.181 1.038 -16.494 1.00 97.31 91 GLU A O 1
ATOM 686 N N . ALA A 1 92 ? -2.137 -0.597 -15.286 1.00 96.88 92 ALA A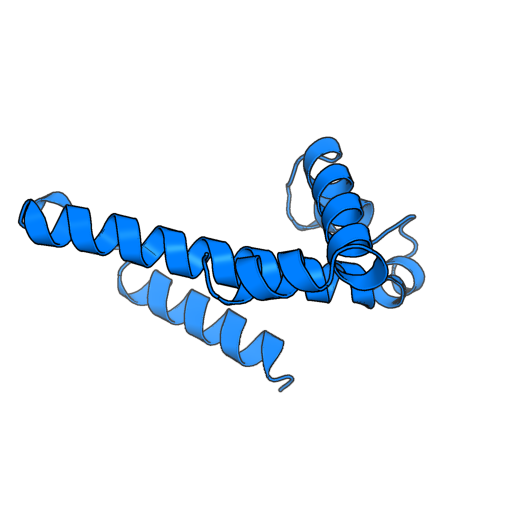 N 1
ATOM 687 C CA . ALA A 1 92 ? -3.490 -0.356 -15.783 1.00 96.88 92 ALA A CA 1
ATOM 688 C C . ALA A 1 92 ? -4.102 0.921 -15.183 1.00 96.88 92 ALA A C 1
ATOM 690 O O . ALA A 1 92 ? -4.765 1.675 -15.897 1.00 96.88 92 ALA A O 1
ATOM 691 N N . LEU A 1 93 ? -3.876 1.182 -13.891 1.00 95.31 93 LEU A N 1
ATOM 692 C CA . LEU A 1 93 ? -4.313 2.409 -13.218 1.00 95.31 93 LEU A CA 1
ATOM 693 C C . LEU A 1 93 ? -3.636 3.644 -13.813 1.00 95.31 93 LEU A C 1
ATOM 695 O O . LEU A 1 93 ? -4.314 4.641 -14.053 1.00 95.31 93 LEU A O 1
ATOM 699 N N . ASP A 1 94 ? -2.337 3.550 -14.093 1.00 95.00 94 ASP A N 1
ATOM 700 C CA . ASP A 1 94 ? -1.548 4.647 -14.654 1.00 95.00 94 ASP A CA 1
ATOM 701 C C . ASP A 1 94 ? -1.944 4.975 -16.105 1.00 95.00 94 ASP A C 1
ATOM 703 O O . ASP A 1 94 ? -2.171 6.135 -16.448 1.00 95.00 94 ASP A O 1
ATOM 707 N N . ARG A 1 95 ? -2.098 3.953 -16.959 1.00 93.94 95 ARG A N 1
ATOM 708 C CA . ARG A 1 95 ? -2.255 4.158 -18.411 1.00 93.94 95 ARG A CA 1
ATOM 709 C C . ARG A 1 95 ? -3.692 4.106 -18.920 1.00 93.94 95 ARG A C 1
ATOM 711 O O . ARG A 1 95 ? -4.017 4.769 -19.900 1.00 93.94 95 ARG A O 1
ATOM 718 N N . GLU A 1 96 ? -4.550 3.290 -18.310 1.00 94.06 96 GLU A N 1
ATOM 719 C CA . GLU A 1 96 ? -5.820 2.873 -18.927 1.00 94.06 96 GLU A CA 1
ATOM 720 C C . GLU A 1 96 ? -7.063 3.193 -18.093 1.00 94.06 96 GLU A C 1
ATOM 722 O O . GLU A 1 96 ? -8.189 3.118 -18.601 1.00 94.06 96 GLU A O 1
ATOM 727 N N . ARG A 1 97 ? -6.897 3.473 -16.797 1.00 92.38 97 ARG A N 1
ATOM 728 C CA . ARG A 1 97 ? -8.005 3.598 -15.840 1.00 92.38 97 ARG A CA 1
ATOM 729 C C . ARG A 1 97 ? -7.857 4.830 -14.930 1.00 92.38 97 ARG A C 1
ATOM 731 O O . ARG A 1 97 ? -7.949 4.686 -13.711 1.00 92.38 97 ARG A O 1
ATOM 738 N N . PRO A 1 98 ? -7.725 6.054 -15.480 1.00 88.81 98 PRO A N 1
ATOM 739 C CA . PRO A 1 98 ? -7.494 7.263 -14.681 1.00 88.81 98 PRO A CA 1
ATOM 740 C C . PRO A 1 98 ? -8.639 7.581 -13.704 1.00 88.81 98 PRO A C 1
ATOM 742 O O . PRO A 1 98 ? -8.393 8.033 -12.590 1.00 88.81 98 PRO A O 1
ATOM 745 N N . THR A 1 99 ? -9.895 7.300 -14.072 1.00 92.31 99 THR A N 1
ATOM 746 C CA . THR A 1 99 ? -11.046 7.481 -13.168 1.00 92.31 99 THR A CA 1
ATOM 747 C C . THR A 1 99 ? -11.003 6.513 -11.988 1.00 92.31 99 THR A C 1
ATOM 749 O O . THR A 1 99 ? -11.292 6.908 -10.864 1.00 92.31 99 THR A O 1
ATOM 752 N N . LEU A 1 100 ? -10.605 5.257 -12.226 1.00 89.50 100 LEU A N 1
ATOM 753 C CA . LEU A 1 100 ? -10.425 4.285 -11.149 1.00 89.50 100 LEU A CA 1
ATOM 754 C C . LEU A 1 100 ? -9.255 4.697 -10.257 1.00 89.50 100 LEU A C 1
ATOM 756 O O . LEU A 1 100 ? -9.399 4.685 -9.044 1.00 89.50 100 LEU A O 1
ATOM 760 N N . ALA A 1 101 ? -8.133 5.127 -10.838 1.00 89.06 101 ALA A N 1
ATOM 761 C CA . ALA A 1 101 ? -6.990 5.622 -10.076 1.00 89.06 101 ALA A CA 1
ATOM 762 C C . ALA A 1 101 ? -7.375 6.793 -9.152 1.00 89.06 101 ALA A C 1
ATOM 764 O O . ALA A 1 101 ? -6.953 6.827 -7.996 1.00 89.06 101 ALA A O 1
ATOM 765 N N . ALA A 1 102 ? -8.228 7.711 -9.624 1.00 88.88 102 ALA A N 1
ATOM 766 C CA . ALA A 1 102 ? -8.779 8.782 -8.797 1.00 88.88 102 ALA A CA 1
ATOM 767 C C . ALA A 1 102 ? -9.678 8.250 -7.663 1.00 88.88 102 ALA A C 1
ATOM 769 O O . ALA A 1 102 ? -9.514 8.673 -6.522 1.00 88.88 102 ALA A O 1
ATOM 770 N N . GLY A 1 103 ? -10.564 7.288 -7.943 1.00 87.69 103 GLY A N 1
ATOM 771 C CA . GLY A 1 103 ? -11.412 6.656 -6.920 1.00 87.69 103 GLY A CA 1
ATOM 772 C C . GLY A 1 103 ? -10.602 5.958 -5.823 1.00 87.69 103 GLY A C 1
ATOM 773 O O . GLY A 1 103 ? -10.786 6.244 -4.640 1.00 87.69 103 GLY A O 1
ATOM 774 N N . VAL A 1 104 ? -9.606 5.151 -6.209 1.00 86.06 104 VAL A N 1
ATOM 775 C CA . VAL A 1 104 ? -8.706 4.470 -5.261 1.00 86.06 104 VAL A CA 1
ATOM 776 C C . VAL A 1 104 ? -7.943 5.494 -4.408 1.00 86.06 104 VAL A C 1
ATOM 778 O O . VAL A 1 104 ? -7.806 5.306 -3.201 1.00 86.06 104 VAL A O 1
ATOM 781 N N . ARG A 1 105 ? -7.510 6.622 -4.991 1.00 86.00 105 ARG A N 1
ATOM 782 C CA . ARG A 1 105 ? -6.863 7.712 -4.239 1.00 86.00 105 ARG A CA 1
ATOM 783 C C . ARG A 1 105 ? -7.797 8.358 -3.214 1.00 86.00 105 ARG A C 1
ATOM 785 O O . ARG A 1 105 ? -7.354 8.740 -2.130 1.00 86.00 105 ARG A O 1
ATOM 792 N N . GLU A 1 106 ? -9.070 8.502 -3.556 1.00 85.38 106 GLU A N 1
ATOM 793 C CA . GLU A 1 106 ? -10.091 9.066 -2.672 1.00 85.38 106 GLU A CA 1
ATOM 794 C C . GLU A 1 106 ? -10.602 8.068 -1.620 1.00 85.38 106 GLU A C 1
ATOM 796 O O . GLU A 1 106 ? -11.268 8.495 -0.677 1.00 85.38 106 GLU A O 1
ATOM 801 N N . GLY A 1 107 ? -10.265 6.777 -1.739 1.00 74.00 107 GLY A N 1
ATOM 802 C CA . GLY A 1 107 ? -10.782 5.712 -0.874 1.00 74.00 107 GLY A CA 1
ATOM 803 C C . GLY A 1 107 ? -12.253 5.383 -1.153 1.00 74.00 107 GLY A C 1
ATOM 804 O O . GLY A 1 107 ? -13.001 5.115 -0.215 1.00 74.00 107 GLY A O 1
ATOM 805 N N . ARG A 1 108 ? -12.677 5.477 -2.422 1.00 65.56 108 ARG A N 1
ATOM 806 C CA . ARG A 1 108 ? -14.066 5.313 -2.879 1.00 65.56 108 ARG A CA 1
ATOM 807 C C . ARG A 1 108 ? -14.215 4.214 -3.921 1.00 65.56 108 ARG A C 1
ATOM 809 O O . ARG A 1 108 ? -13.304 4.074 -4.769 1.00 65.56 108 ARG A O 1
#

Sequence (108 aa):
MHPVNEVAEEMSASLKSVCDVNPTFMSTDEKASALLSLLEVESRTAELRMRVMAAAGDVAEGEGFRSIATWLAHHGHVRRADAAADLRLAEALDRERPTLAAGVREGR

Radius of gyration: 16.41 Å; chains: 1; bounding box: 37×28×45 Å

Foldseek 3Di:
DPVLVVVVVVVVVVCVVCVPPDCVPDDPVRVVVVVVVVLLVVLQVLLSVLQCQLVCQVVCVVVVHPGVLRVCVVPVVDDSVVSVVSNVVSNCCVPPNVVVSVCSNVSD

pLDDT: mean 95.17, std 4.77, range [65.56, 98.44]

Secondary structure (DSSP, 8-state):
--HHHHHHHHHHHHHHHTTT--GGGS-HHHHHHHHHHHHHHHHHHHHHHHHHHHHTHHHHHHTT-SSHHHHHHHHS---HHHHHHHHHHHHHHHHT-HHHHHHHHHT-

Organism: NCBI:txid402297